Protein AF-A0A414JBB6-F1 (afdb_monomer_lite)

Sequence (178 aa):
MNYTQLYESRITKELDKKEVSLWKDFYNNILPERVEQFKKVYRGKPQKLQKAIEKLEQDAAASYREEIDEQLTTICDGLRTQAYFDALKQLDSLSEGVPDKADHPQPLASEIIAEQAAEIEKLKAELQDKQENLDICAGLADRYMYRQRIVECTLKLKDEKLLKCAYTYMKKLTEGEE

Structure (mmCIF, N/CA/C/O backbone):
data_AF-A0A414JBB6-F1
#
_entry.id   AF-A0A414JBB6-F1
#
loop_
_atom_site.group_PDB
_atom_site.id
_atom_site.type_symbol
_atom_site.label_atom_id
_atom_site.label_alt_id
_atom_site.label_comp_id
_atom_site.label_asym_id
_atom_site.label_entity_id
_atom_site.label_seq_id
_atom_site.pdbx_PDB_ins_code
_atom_site.Cartn_x
_atom_site.Cartn_y
_atom_site.Cartn_z
_atom_site.occupancy
_atom_site.B_iso_or_equiv
_atom_site.auth_seq_id
_atom_site.auth_comp_id
_atom_site.auth_asym_id
_atom_site.auth_atom_id
_atom_site.pdbx_PDB_model_num
ATOM 1 N N . MET A 1 1 ? 2.687 2.117 -31.457 1.00 54.31 1 MET A N 1
ATOM 2 C CA . MET A 1 1 ? 2.893 1.849 -30.022 1.00 54.31 1 MET A CA 1
ATOM 3 C C . MET A 1 1 ? 4.394 1.786 -29.831 1.00 54.31 1 MET A C 1
ATOM 5 O O . MET A 1 1 ? 5.007 0.961 -30.500 1.00 54.31 1 MET A O 1
ATOM 9 N N . ASN A 1 2 ? 4.986 2.732 -29.097 1.00 68.81 2 ASN A N 1
ATOM 10 C CA . ASN A 1 2 ? 6.442 2.770 -28.900 1.00 68.81 2 ASN A CA 1
ATOM 11 C C . ASN A 1 2 ? 6.878 1.714 -27.865 1.00 68.81 2 ASN A C 1
ATOM 13 O O . ASN A 1 2 ? 6.037 1.099 -27.200 1.00 68.81 2 ASN A O 1
ATOM 17 N N . TYR A 1 3 ? 8.187 1.473 -27.767 1.00 65.38 3 TYR A N 1
ATOM 18 C CA . TYR A 1 3 ? 8.767 0.454 -26.885 1.00 65.38 3 TYR A CA 1
ATOM 19 C C . TYR A 1 3 ? 8.341 0.660 -25.423 1.00 65.38 3 TYR A C 1
ATOM 21 O O . TYR A 1 3 ? 7.896 -0.282 -24.765 1.00 65.38 3 TYR A O 1
ATOM 29 N N . THR A 1 4 ? 8.356 1.913 -24.968 1.00 68.94 4 THR A N 1
ATOM 30 C CA . THR A 1 4 ? 7.927 2.317 -23.626 1.00 68.94 4 THR A CA 1
ATOM 31 C C . THR A 1 4 ? 6.459 1.970 -23.344 1.00 68.94 4 THR A C 1
ATOM 33 O O . THR A 1 4 ? 6.175 1.289 -22.363 1.00 68.94 4 THR A O 1
ATOM 36 N N . GLN A 1 5 ? 5.524 2.293 -24.245 1.00 72.94 5 GLN A N 1
ATOM 37 C CA . GLN A 1 5 ? 4.102 1.947 -24.080 1.00 72.94 5 GLN A CA 1
ATOM 38 C C . GLN A 1 5 ? 3.855 0.435 -24.007 1.00 72.94 5 GLN A C 1
ATOM 40 O O . GLN A 1 5 ? 2.977 -0.028 -23.274 1.00 72.94 5 GLN A O 1
ATOM 45 N N . LEU A 1 6 ? 4.592 -0.351 -24.797 1.00 75.25 6 LEU A N 1
ATOM 46 C CA . LEU A 1 6 ? 4.468 -1.810 -24.792 1.00 75.25 6 LEU A CA 1
ATOM 47 C C . LEU A 1 6 ? 4.992 -2.400 -23.482 1.00 75.25 6 LEU A C 1
ATOM 49 O O . LEU A 1 6 ? 4.375 -3.310 -22.920 1.00 75.25 6 LEU A O 1
ATOM 53 N N . TYR A 1 7 ? 6.100 -1.854 -22.989 1.00 80.00 7 TYR A N 1
ATOM 54 C CA . TYR A 1 7 ? 6.709 -2.268 -21.743 1.00 80.00 7 TYR A CA 1
ATOM 55 C C . TYR A 1 7 ? 5.848 -1.907 -20.521 1.00 80.00 7 TYR A C 1
ATOM 57 O O . TYR A 1 7 ? 5.487 -2.794 -19.746 1.00 80.00 7 TYR A O 1
ATOM 65 N N . GLU A 1 8 ? 5.425 -0.649 -20.395 1.00 83.25 8 GLU A N 1
ATOM 66 C CA . GLU A 1 8 ? 4.557 -0.189 -19.305 1.00 83.25 8 GLU A CA 1
ATOM 67 C C . GLU A 1 8 ? 3.245 -0.979 -19.253 1.00 83.25 8 GLU A C 1
ATOM 69 O O . GLU A 1 8 ? 2.855 -1.465 -18.193 1.00 83.25 8 GLU A O 1
ATOM 74 N N . SER A 1 9 ? 2.609 -1.225 -20.407 1.00 87.50 9 SER A N 1
ATOM 75 C CA . SER A 1 9 ? 1.385 -2.034 -20.470 1.00 87.50 9 SER A CA 1
ATOM 76 C C . SER A 1 9 ? 1.591 -3.463 -19.955 1.00 87.50 9 SER A C 1
ATOM 78 O O . SER A 1 9 ? 0.677 -4.054 -19.371 1.00 87.50 9 SER A O 1
ATOM 80 N N . ARG A 1 10 ? 2.779 -4.041 -20.167 1.00 87.12 10 ARG A N 1
ATOM 81 C CA . ARG A 1 10 ? 3.120 -5.371 -19.657 1.00 87.12 10 ARG A CA 1
ATOM 82 C C . ARG A 1 10 ? 3.312 -5.351 -18.143 1.00 87.12 10 ARG A C 1
ATOM 84 O O . ARG A 1 10 ? 2.790 -6.251 -17.491 1.00 87.12 10 ARG A O 1
ATOM 91 N N . ILE A 1 11 ? 3.995 -4.341 -17.598 1.00 89.88 11 ILE A N 1
ATOM 92 C CA . ILE A 1 11 ? 4.144 -4.177 -16.143 1.00 89.88 11 ILE A CA 1
ATOM 93 C C . ILE A 1 11 ? 2.773 -4.087 -15.490 1.00 89.88 11 ILE A C 1
ATOM 95 O O . ILE A 1 11 ? 2.475 -4.886 -14.610 1.00 89.88 11 ILE A O 1
ATOM 99 N N . THR A 1 12 ? 1.925 -3.161 -15.949 1.00 91.56 12 THR A N 1
ATOM 100 C CA . THR A 1 12 ? 0.604 -2.927 -15.352 1.00 91.56 12 THR A CA 1
ATOM 101 C C . THR A 1 12 ? -0.214 -4.213 -15.319 1.00 91.56 12 THR A C 1
ATOM 103 O O . THR A 1 12 ? -0.732 -4.585 -14.275 1.00 91.56 12 THR A O 1
ATOM 106 N N . LYS A 1 13 ? -0.238 -4.973 -16.422 1.00 93.50 13 LYS A N 1
ATOM 107 C CA . LYS A 1 13 ? -0.951 -6.259 -16.476 1.00 93.50 13 LYS A CA 1
ATOM 108 C C . LYS A 1 13 ? -0.433 -7.288 -15.475 1.00 93.50 13 LYS A C 1
ATOM 110 O O . LYS A 1 13 ? -1.228 -8.068 -14.956 1.00 93.50 13 LYS A O 1
ATOM 115 N N . GLU A 1 14 ? 0.876 -7.363 -15.260 1.00 93.31 14 GLU A N 1
ATOM 116 C CA . GLU A 1 14 ? 1.449 -8.303 -14.291 1.00 93.31 14 GLU A CA 1
ATOM 117 C C . GLU A 1 14 ? 1.204 -7.846 -12.847 1.00 93.31 14 GLU A C 1
ATOM 119 O O . GLU A 1 14 ? 0.870 -8.680 -12.003 1.00 93.31 14 GLU A O 1
ATOM 124 N N . LEU A 1 15 ? 1.267 -6.538 -12.580 1.00 95.50 15 LEU A N 1
ATOM 125 C CA . LEU A 1 15 ? 0.918 -5.968 -11.277 1.00 95.50 15 LEU A CA 1
ATOM 126 C C . LEU A 1 15 ? -0.559 -6.205 -10.937 1.00 95.50 15 LEU A C 1
ATOM 128 O O . LEU A 1 15 ? -0.838 -6.751 -9.873 1.00 95.50 15 LEU A O 1
ATOM 132 N N . ASP A 1 16 ? -1.486 -5.931 -11.860 1.00 95.56 16 ASP A N 1
ATOM 133 C CA . ASP A 1 16 ? -2.927 -6.145 -11.655 1.00 95.56 16 ASP A CA 1
ATOM 134 C C . ASP A 1 16 ? -3.237 -7.612 -11.317 1.00 95.56 16 ASP A C 1
ATOM 136 O O . ASP A 1 16 ? -3.981 -7.928 -10.384 1.00 95.56 16 ASP A O 1
ATOM 140 N N . LYS A 1 17 ? -2.637 -8.552 -12.063 1.00 95.81 17 LYS A N 1
ATOM 141 C CA . LYS A 1 17 ? -2.795 -9.991 -11.797 1.00 95.81 17 LYS A CA 1
ATOM 142 C C . LYS A 1 17 ? -2.284 -10.358 -10.411 1.00 95.81 17 LYS A C 1
ATOM 144 O O . LYS A 1 17 ? -2.915 -11.166 -9.721 1.00 95.81 17 LYS A O 1
ATOM 149 N N . LYS A 1 18 ? -1.135 -9.806 -10.019 1.00 95.69 18 LYS A N 1
ATOM 150 C CA . LYS A 1 18 ? -0.527 -10.089 -8.724 1.00 95.69 18 LYS A CA 1
ATOM 151 C C . LYS A 1 18 ? -1.362 -9.510 -7.587 1.00 95.69 18 LYS A C 1
ATOM 153 O O . LYS A 1 18 ? -1.633 -10.246 -6.641 1.00 95.69 18 LYS A O 1
ATOM 158 N N . GLU A 1 19 ? -1.826 -8.270 -7.705 1.00 96.94 19 GLU A N 1
ATOM 159 C CA . GLU A 1 19 ? -2.685 -7.622 -6.711 1.00 96.94 19 GLU A CA 1
ATOM 160 C C . GLU A 1 19 ? -3.959 -8.446 -6.477 1.00 96.94 19 GLU A C 1
ATOM 162 O O . GLU A 1 19 ? -4.284 -8.806 -5.344 1.00 96.94 19 GLU A O 1
ATOM 167 N N . VAL A 1 20 ? -4.638 -8.851 -7.557 1.00 97.31 20 VAL A N 1
ATOM 168 C CA . VAL A 1 20 ? -5.834 -9.705 -7.474 1.00 97.31 20 VAL A CA 1
ATOM 169 C C . VAL A 1 20 ? -5.525 -11.039 -6.793 1.00 97.31 20 VAL A C 1
ATOM 171 O O . VAL A 1 20 ? -6.340 -11.541 -6.016 1.00 97.31 20 VAL A O 1
ATOM 174 N N . SER A 1 21 ? -4.368 -11.640 -7.080 1.00 96.88 21 SER A N 1
ATOM 175 C CA . SER A 1 21 ? -3.953 -12.892 -6.444 1.00 96.88 21 SER A CA 1
ATOM 176 C C . SER A 1 21 ? -3.714 -12.731 -4.943 1.00 96.88 21 SER A C 1
ATOM 178 O O . SER A 1 21 ? -4.111 -13.612 -4.185 1.00 96.88 21 SER A O 1
ATOM 180 N N . LEU A 1 22 ? -3.081 -11.636 -4.517 1.00 96.75 22 LEU A N 1
ATOM 181 C CA . LEU A 1 22 ? -2.791 -11.368 -3.107 1.00 96.75 22 LEU A CA 1
ATOM 182 C C . LEU A 1 22 ? -4.078 -11.103 -2.321 1.00 96.75 22 LEU A C 1
ATOM 184 O O . LEU A 1 22 ? -4.297 -11.708 -1.275 1.00 96.75 22 LEU A O 1
ATOM 188 N N . TRP A 1 23 ? -4.997 -10.298 -2.864 1.00 97.81 23 TRP A N 1
ATOM 189 C CA . TRP A 1 23 ? -6.304 -10.102 -2.231 1.00 97.81 23 TRP A CA 1
ATOM 190 C C . TRP A 1 23 ? -7.108 -11.396 -2.129 1.00 97.81 23 TRP A C 1
ATOM 192 O O . TRP A 1 23 ? -7.760 -11.641 -1.114 1.00 97.81 23 TRP A O 1
ATOM 202 N N . LYS A 1 24 ? -7.062 -12.253 -3.157 1.00 97.75 24 LYS A N 1
ATOM 203 C CA . LYS A 1 24 ? -7.706 -13.572 -3.091 1.00 97.75 24 LYS A CA 1
ATOM 204 C C . LYS A 1 24 ? -7.126 -14.430 -1.973 1.00 97.75 24 LYS A C 1
ATOM 206 O O . LYS A 1 24 ? -7.896 -15.077 -1.272 1.00 97.75 24 LYS A O 1
ATOM 211 N N . ASP A 1 25 ? -5.809 -14.445 -1.809 1.00 96.31 25 ASP A N 1
ATOM 212 C CA . ASP A 1 25 ? -5.160 -15.186 -0.726 1.00 96.31 25 ASP A CA 1
ATOM 213 C C . ASP A 1 25 ? -5.570 -14.643 0.652 1.00 96.31 25 ASP A C 1
ATOM 215 O O . ASP A 1 25 ? -5.989 -15.405 1.527 1.00 96.31 25 ASP A O 1
ATOM 219 N N . PHE A 1 26 ? -5.591 -13.317 0.807 1.00 97.62 26 PHE A N 1
ATOM 220 C CA . PHE A 1 26 ? -6.044 -12.665 2.032 1.00 97.62 26 PHE A CA 1
ATOM 221 C C . PHE A 1 26 ? -7.458 -13.072 2.438 1.00 97.62 26 PHE A C 1
ATOM 223 O O . PHE A 1 26 ? -7.670 -13.539 3.556 1.00 97.62 26 PHE A O 1
ATOM 230 N N . TYR A 1 27 ? -8.431 -12.918 1.538 1.00 97.44 27 TYR A N 1
ATOM 231 C CA . TYR A 1 27 ? -9.832 -13.178 1.871 1.00 97.44 27 TYR A CA 1
ATOM 232 C C . TYR A 1 27 ? -10.148 -14.668 2.033 1.00 97.44 27 TYR A C 1
ATOM 234 O O . TYR A 1 27 ? -11.053 -15.008 2.793 1.00 97.44 27 TYR A O 1
ATOM 242 N N . ASN A 1 28 ? -9.416 -15.553 1.352 1.00 97.19 28 ASN A N 1
ATOM 243 C CA . ASN A 1 28 ? -9.696 -16.989 1.391 1.00 97.19 28 ASN A CA 1
ATOM 244 C C . ASN A 1 28 ? -8.940 -17.727 2.499 1.00 97.19 28 ASN A C 1
ATOM 246 O O . ASN A 1 28 ? -9.465 -18.707 3.022 1.00 97.19 28 ASN A O 1
ATOM 250 N N . ASN A 1 29 ? -7.737 -17.272 2.856 1.00 95.38 29 ASN A N 1
ATOM 251 C CA . ASN A 1 29 ? -6.847 -18.005 3.756 1.00 95.38 29 ASN A CA 1
ATOM 252 C C . ASN A 1 29 ? -6.540 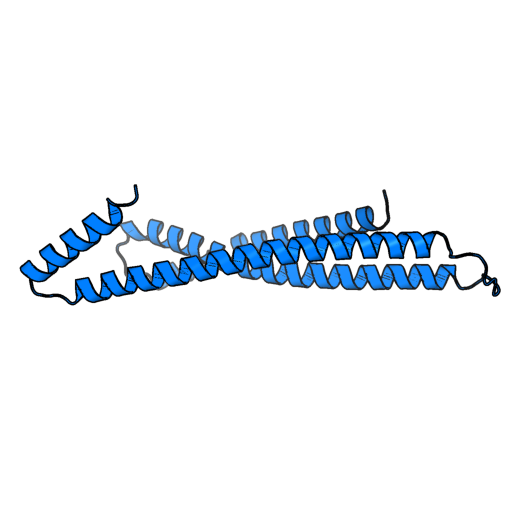-17.207 5.031 1.00 95.38 29 ASN A C 1
ATOM 254 O O . ASN A 1 29 ? -6.803 -17.681 6.135 1.00 95.38 29 ASN A O 1
ATOM 258 N N . ILE A 1 30 ? -6.054 -15.969 4.896 1.00 95.38 30 ILE A N 1
ATOM 259 C CA . ILE A 1 30 ? -5.525 -15.189 6.030 1.00 95.38 30 ILE A CA 1
ATOM 260 C C . ILE A 1 30 ? -6.645 -14.652 6.930 1.00 95.38 30 ILE A C 1
ATOM 262 O O . ILE A 1 30 ? -6.608 -14.798 8.156 1.00 95.38 30 ILE A O 1
ATOM 266 N N . LEU A 1 31 ? -7.648 -14.002 6.336 1.00 96.81 31 LEU A N 1
ATOM 267 C CA . LEU A 1 31 ? -8.723 -13.352 7.075 1.00 96.81 31 LEU A CA 1
ATOM 268 C C . LEU A 1 31 ? -9.577 -14.356 7.869 1.00 96.81 31 LEU A C 1
ATOM 270 O O . LEU A 1 31 ? -9.794 -14.113 9.061 1.00 96.81 31 LEU A O 1
ATOM 274 N N . PRO A 1 32 ? -10.018 -15.494 7.293 1.00 97.44 32 PRO A N 1
ATOM 275 C CA . PRO A 1 32 ? -10.784 -16.489 8.039 1.00 97.44 32 PRO A CA 1
ATOM 276 C C . PRO A 1 32 ? -10.025 -17.035 9.250 1.00 97.44 32 PRO A C 1
ATOM 278 O O . PRO A 1 32 ? -10.606 -17.144 10.332 1.00 97.44 32 PRO A O 1
ATOM 281 N N . GLU A 1 33 ? -8.724 -17.309 9.103 1.00 96.50 33 GLU A N 1
ATOM 282 C CA . GLU A 1 33 ? -7.888 -17.796 10.200 1.00 96.50 33 GLU A CA 1
ATOM 283 C C . GLU A 1 33 ? -7.802 -16.765 11.336 1.00 96.50 33 GLU A C 1
ATOM 285 O O . GLU A 1 33 ? -8.045 -17.094 12.503 1.00 96.50 33 GLU A O 1
ATOM 290 N N . ARG A 1 34 ? -7.547 -15.490 11.008 1.00 95.50 34 ARG A N 1
ATOM 291 C CA . ARG A 1 34 ? -7.516 -14.399 11.998 1.00 95.50 34 ARG A CA 1
ATOM 292 C C . ARG A 1 34 ? -8.852 -14.234 12.720 1.00 95.50 34 ARG A C 1
ATOM 294 O O . ARG A 1 34 ? -8.873 -14.063 13.940 1.00 95.50 34 ARG A O 1
ATOM 301 N N . VAL A 1 35 ? -9.971 -14.317 11.999 1.00 97.12 35 VAL A N 1
ATOM 302 C CA . VAL A 1 35 ? -11.316 -14.234 12.591 1.00 97.12 35 VAL A CA 1
ATOM 303 C C . VAL A 1 35 ? -11.578 -15.413 13.531 1.00 97.12 35 VAL A C 1
ATOM 305 O O . VAL A 1 35 ? -12.146 -15.227 14.611 1.00 97.12 35 VAL A O 1
ATOM 308 N N . GLU A 1 36 ? -11.161 -16.626 13.168 1.00 96.44 36 GLU A N 1
ATOM 309 C CA . GLU A 1 36 ? -11.315 -17.802 14.026 1.00 96.44 36 GLU A CA 1
ATOM 310 C C . GLU A 1 36 ? -10.478 -17.682 15.309 1.00 96.44 36 GLU A C 1
ATOM 312 O O . GLU A 1 36 ? -10.986 -17.908 16.413 1.00 96.44 36 GLU A O 1
ATOM 317 N N . GLN A 1 37 ? -9.217 -17.265 15.183 1.00 95.94 37 GLN A N 1
ATOM 318 C CA . GLN A 1 37 ? -8.337 -17.010 16.323 1.00 95.94 37 GLN A CA 1
ATOM 319 C C . GLN A 1 37 ? -8.916 -15.924 17.241 1.00 95.94 37 GLN A C 1
ATOM 321 O O . GLN A 1 37 ? -8.974 -16.110 18.459 1.00 95.94 37 GLN A O 1
ATOM 326 N N . PHE A 1 38 ? -9.435 -14.833 16.671 1.00 96.56 38 PHE A N 1
ATOM 327 C CA . PHE A 1 38 ? -10.081 -13.762 17.426 1.00 96.56 38 PHE A CA 1
ATOM 328 C C . PHE A 1 38 ? -11.299 -14.259 18.216 1.00 96.56 38 PHE A C 1
ATOM 330 O O . PHE A 1 38 ? -11.428 -13.965 19.408 1.00 96.56 38 PHE A O 1
ATOM 337 N N . LYS A 1 39 ? -12.168 -15.068 17.593 1.00 96.50 39 LYS A N 1
ATOM 338 C CA . LYS A 1 39 ? -13.346 -15.654 18.257 1.00 96.50 39 LYS A CA 1
ATOM 339 C C . LYS A 1 39 ? -12.965 -16.509 19.471 1.00 96.50 39 LYS A C 1
ATOM 341 O O . LYS A 1 39 ? -13.669 -16.455 20.476 1.00 96.50 39 LYS A O 1
ATOM 346 N N . LYS A 1 40 ? -11.851 -17.252 19.413 1.00 96.31 40 LYS A N 1
ATOM 347 C CA . LYS A 1 40 ? -11.367 -18.100 20.525 1.00 96.31 40 LYS A CA 1
ATOM 348 C C . LYS A 1 40 ? -10.950 -17.287 21.754 1.00 96.31 40 LYS A C 1
ATOM 350 O O . LYS A 1 40 ? -11.160 -17.731 22.883 1.00 96.31 40 LYS A O 1
ATOM 355 N N . VAL A 1 41 ? -10.372 -16.103 21.550 1.00 96.50 41 VAL A N 1
ATOM 356 C CA . VAL A 1 41 ? -9.841 -15.256 22.636 1.00 96.50 41 VAL A CA 1
ATOM 357 C C . VAL A 1 41 ? -10.790 -14.133 23.059 1.00 96.50 41 VAL A C 1
ATOM 359 O O . VAL A 1 41 ? -10.525 -13.439 24.042 1.00 96.50 41 VAL A O 1
ATOM 362 N N . TYR A 1 42 ? -11.912 -13.950 22.361 1.00 96.25 42 TYR A N 1
ATOM 363 C CA . TYR A 1 42 ? -12.861 -12.882 22.648 1.00 96.25 42 TYR A CA 1
ATOM 364 C C . TYR A 1 42 ? -13.497 -13.031 24.042 1.00 96.25 42 TYR A C 1
ATOM 366 O O . TYR A 1 42 ? -14.164 -14.017 24.354 1.00 96.25 42 TYR A O 1
ATOM 374 N N . ARG A 1 43 ? -13.322 -12.008 24.889 1.00 95.31 43 ARG A N 1
ATOM 375 C CA . ARG A 1 43 ? -13.898 -11.918 26.250 1.00 95.31 43 ARG A CA 1
ATOM 376 C C . ARG A 1 43 ? -15.008 -10.865 26.376 1.00 95.31 43 ARG A C 1
ATOM 378 O O . ARG A 1 43 ? -15.473 -10.586 27.478 1.00 95.31 43 ARG A O 1
ATOM 385 N N . GLY A 1 44 ? -15.397 -10.233 25.269 1.00 93.19 44 GLY A N 1
ATOM 386 C CA . GLY A 1 44 ? -16.418 -9.187 25.262 1.00 93.19 44 GLY A CA 1
ATOM 387 C C . GLY A 1 44 ? -17.850 -9.731 25.308 1.00 93.19 44 GLY A C 1
ATOM 388 O O . GLY A 1 44 ? -18.095 -10.932 25.395 1.00 93.19 44 GLY A O 1
ATOM 389 N N . LYS A 1 45 ? -18.827 -8.821 25.225 1.00 95.06 45 LYS A N 1
ATOM 390 C CA . LYS A 1 45 ? -20.248 -9.192 25.185 1.00 95.06 45 LYS A CA 1
ATOM 391 C C . LYS A 1 45 ? -20.576 -9.895 23.859 1.00 95.06 45 LYS A C 1
ATOM 393 O O . LYS A 1 45 ? -20.281 -9.308 22.819 1.00 95.06 45 LYS A O 1
ATOM 398 N N . PRO A 1 46 ? -21.268 -11.050 23.852 1.00 93.06 46 PRO A N 1
ATOM 399 C CA . PRO A 1 46 ? -21.630 -11.752 22.617 1.00 93.06 46 PRO A CA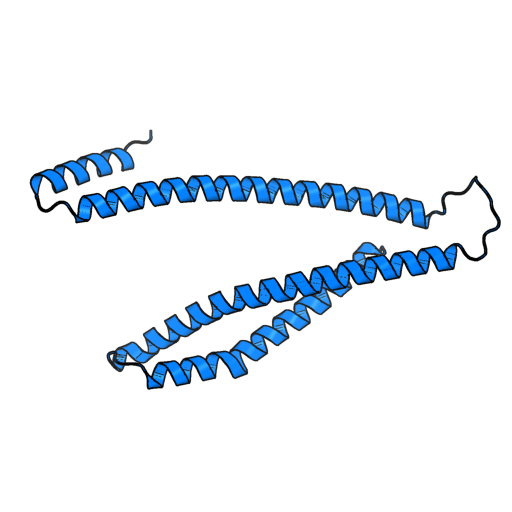 1
ATOM 400 C C . PRO A 1 46 ? -22.371 -10.875 21.599 1.00 93.06 46 PRO A C 1
ATOM 402 O O . PRO A 1 46 ? -22.098 -10.956 20.408 1.00 93.06 46 PRO A O 1
ATOM 405 N N . GLN A 1 47 ? -23.228 -9.950 22.058 1.00 95.00 47 GLN A N 1
ATOM 406 C CA . GLN A 1 47 ? -23.956 -9.028 21.171 1.00 95.00 47 GLN A CA 1
ATOM 407 C C . GLN A 1 47 ? -23.039 -8.042 20.426 1.00 95.00 47 GLN A C 1
ATOM 409 O O . GLN A 1 47 ? -23.452 -7.437 19.443 1.00 95.00 47 GLN A O 1
ATOM 414 N N . LYS A 1 48 ? -21.804 -7.844 20.903 1.00 95.69 48 LYS A N 1
ATOM 415 C CA . LYS A 1 48 ? -20.797 -6.970 20.286 1.00 95.69 48 LYS A CA 1
ATOM 416 C C . LYS A 1 48 ? -19.756 -7.741 19.472 1.00 95.69 48 LYS A C 1
ATOM 418 O O . LYS A 1 48 ? -18.874 -7.101 18.907 1.00 95.69 48 LYS A O 1
ATOM 423 N N . LEU A 1 49 ? -19.835 -9.074 19.417 1.00 94.25 49 LEU A N 1
ATOM 424 C CA . LEU A 1 49 ? -18.845 -9.904 18.732 1.00 94.25 49 LEU A CA 1
ATOM 425 C C . LEU A 1 49 ? -18.769 -9.560 17.243 1.00 94.25 49 LEU A C 1
ATOM 427 O O . LEU A 1 49 ? -17.676 -9.332 16.741 1.00 94.25 49 LEU A O 1
ATOM 431 N N . GLN A 1 50 ? -19.916 -9.438 16.572 1.00 95.75 50 GLN A N 1
ATOM 432 C CA . GLN A 1 50 ? -19.957 -9.140 15.140 1.00 95.75 50 GLN A CA 1
ATOM 433 C C . GLN A 1 50 ? -19.290 -7.799 14.813 1.00 95.75 50 GLN A C 1
ATOM 435 O O . GLN A 1 50 ? -18.387 -7.744 13.990 1.00 95.75 50 GLN A O 1
ATOM 440 N N . LYS A 1 51 ? -19.633 -6.740 15.552 1.00 96.06 51 LYS A N 1
ATOM 441 C CA . LYS A 1 51 ? -19.008 -5.420 15.387 1.00 96.06 51 LYS A CA 1
ATOM 442 C C . LYS A 1 51 ? -17.500 -5.432 15.676 1.00 96.06 51 LYS A C 1
ATOM 444 O O . LYS A 1 51 ? -16.751 -4.638 15.117 1.00 96.06 51 LYS A O 1
ATOM 449 N N . ALA A 1 52 ? -17.048 -6.295 16.586 1.00 95.88 52 ALA A N 1
ATOM 450 C CA . ALA A 1 52 ? -15.627 -6.446 16.877 1.00 95.88 52 ALA A CA 1
ATOM 451 C C . ALA A 1 52 ? -14.888 -7.211 15.767 1.00 95.88 52 ALA A C 1
ATOM 453 O O . ALA A 1 52 ? -13.749 -6.867 15.469 1.00 95.88 52 ALA A O 1
ATOM 454 N N . ILE A 1 53 ? -15.545 -8.196 15.143 1.00 96.50 53 ILE A N 1
ATOM 455 C CA . ILE A 1 53 ? -15.038 -8.899 13.959 1.00 96.50 53 ILE A CA 1
ATOM 456 C C . ILE A 1 53 ? -14.931 -7.930 12.782 1.00 96.50 53 ILE A C 1
ATOM 458 O O . ILE A 1 53 ? -13.859 -7.827 12.213 1.00 96.50 53 ILE A O 1
ATOM 462 N N . GLU A 1 54 ? -15.974 -7.153 12.485 1.00 96.94 54 GLU A N 1
ATOM 463 C CA . GLU A 1 54 ? -15.950 -6.156 11.400 1.00 96.94 54 GLU A CA 1
ATOM 464 C C . GLU A 1 54 ? -14.787 -5.170 11.553 1.00 96.94 54 GLU A C 1
ATOM 466 O O . GLU A 1 54 ? -14.084 -4.867 10.592 1.00 96.94 54 GLU A O 1
ATOM 471 N N . LYS A 1 55 ? -14.541 -4.696 12.781 1.00 95.94 55 LYS A N 1
ATOM 472 C CA . LYS A 1 55 ? -13.390 -3.833 13.055 1.00 95.94 55 LYS A CA 1
ATOM 473 C C . LYS A 1 55 ? -12.063 -4.557 12.798 1.00 95.94 55 LYS A C 1
ATOM 475 O O . LYS A 1 55 ? -11.178 -3.988 12.172 1.00 95.94 55 LYS A O 1
ATOM 480 N N . LEU A 1 56 ? -11.928 -5.800 13.259 1.00 96.31 56 LEU A N 1
ATOM 481 C CA . LEU A 1 56 ? -10.736 -6.612 13.009 1.00 96.31 56 LEU A CA 1
ATOM 482 C C . LEU A 1 56 ? -10.517 -6.856 11.510 1.00 96.31 56 LEU A C 1
ATOM 484 O O . LEU A 1 56 ? -9.380 -6.804 11.058 1.00 96.31 56 LEU A O 1
ATOM 488 N N . GLU A 1 57 ? -11.577 -7.095 10.741 1.00 95.75 57 GLU A N 1
ATOM 489 C CA . GLU A 1 57 ? -11.497 -7.273 9.290 1.00 95.75 57 GLU A CA 1
ATOM 490 C C . GLU A 1 57 ? -10.994 -6.002 8.596 1.00 95.75 57 GLU A C 1
ATOM 492 O O . GLU A 1 57 ? -10.104 -6.084 7.752 1.00 95.75 57 GLU A O 1
ATOM 497 N N . GLN A 1 58 ? -11.498 -4.829 8.996 1.00 95.56 58 GLN A N 1
ATOM 498 C CA . GLN A 1 58 ? -11.029 -3.535 8.489 1.00 95.56 58 GLN A CA 1
ATOM 499 C C . GLN A 1 58 ? -9.558 -3.283 8.835 1.00 95.56 58 GLN A C 1
ATOM 501 O O . GLN A 1 58 ? -8.769 -2.964 7.946 1.00 95.56 58 GLN A O 1
ATOM 506 N N . ASP A 1 59 ? -9.183 -3.472 10.102 1.00 94.44 59 ASP A N 1
ATOM 507 C CA . ASP A 1 59 ? -7.810 -3.272 10.574 1.00 94.44 59 ASP A CA 1
ATOM 508 C C . ASP A 1 59 ? -6.845 -4.253 9.870 1.00 94.44 59 ASP A C 1
ATOM 510 O O . ASP A 1 59 ? -5.751 -3.876 9.445 1.00 94.44 59 ASP A O 1
ATOM 514 N N . ALA A 1 60 ? -7.261 -5.511 9.681 1.00 94.12 60 ALA A N 1
ATOM 515 C CA . ALA A 1 60 ? -6.476 -6.521 8.978 1.00 94.12 60 ALA A CA 1
ATOM 516 C C . ALA A 1 60 ? -6.325 -6.210 7.484 1.00 94.12 60 ALA A C 1
ATOM 518 O O . ALA A 1 60 ? -5.234 -6.386 6.951 1.00 94.12 60 ALA A O 1
ATOM 519 N N . ALA A 1 61 ? -7.386 -5.746 6.818 1.00 95.06 61 ALA A N 1
ATOM 520 C CA . ALA A 1 61 ? -7.333 -5.371 5.408 1.00 95.06 61 ALA A CA 1
ATOM 521 C C . ALA A 1 61 ? -6.459 -4.130 5.178 1.00 95.06 61 ALA A C 1
ATOM 523 O O . ALA A 1 61 ? -5.733 -4.078 4.189 1.00 95.06 61 ALA A O 1
ATOM 524 N N . ALA A 1 62 ? -6.491 -3.156 6.094 1.00 93.81 62 ALA A N 1
ATOM 525 C CA . ALA A 1 62 ? -5.612 -1.989 6.042 1.00 93.81 62 ALA A CA 1
ATOM 526 C C . ALA A 1 62 ? -4.138 -2.398 6.177 1.00 93.81 62 ALA A C 1
ATOM 528 O O . ALA A 1 62 ? -3.330 -2.053 5.323 1.00 93.81 62 ALA A O 1
ATOM 529 N N . SER A 1 63 ? -3.812 -3.215 7.183 1.00 92.44 63 SER A N 1
ATOM 530 C CA . SER A 1 63 ? -2.448 -3.722 7.375 1.00 92.44 63 SER A CA 1
ATOM 531 C C . SER A 1 63 ? -1.967 -4.583 6.202 1.00 92.44 63 SER A C 1
ATOM 533 O O . SER A 1 63 ? -0.813 -4.480 5.806 1.00 92.44 63 SER A O 1
ATOM 535 N N . TYR A 1 64 ? -2.833 -5.417 5.622 1.00 95.19 64 TYR A N 1
ATOM 536 C CA . TYR A 1 64 ? -2.446 -6.265 4.493 1.00 95.19 64 TYR A CA 1
ATOM 537 C C . TYR A 1 64 ? -2.279 -5.478 3.187 1.00 95.19 64 TYR A C 1
ATOM 539 O O . TYR A 1 64 ? -1.487 -5.864 2.333 1.00 95.19 64 TYR A O 1
ATOM 547 N N . ARG A 1 65 ? -2.985 -4.351 3.025 1.00 95.75 65 ARG A N 1
ATOM 548 C CA . ARG A 1 65 ? -2.787 -3.453 1.880 1.00 95.75 65 ARG A CA 1
ATOM 549 C C . ARG A 1 65 ? -1.360 -2.906 1.830 1.00 95.75 65 ARG A C 1
ATOM 551 O O . ARG A 1 65 ? -0.782 -2.895 0.754 1.00 95.75 65 ARG A O 1
ATOM 558 N N . GLU A 1 66 ? -0.788 -2.526 2.971 1.00 93.00 66 GLU A N 1
ATOM 559 C CA . GLU A 1 66 ? 0.607 -2.064 3.038 1.00 93.00 66 GLU A CA 1
ATOM 560 C C . GLU A 1 66 ? 1.586 -3.157 2.570 1.00 93.00 66 GLU A C 1
ATOM 562 O O . GLU A 1 66 ? 2.500 -2.883 1.795 1.00 93.00 66 GLU A O 1
ATOM 567 N N . GLU A 1 67 ? 1.347 -4.415 2.961 1.00 93.00 67 GLU A N 1
ATOM 568 C CA . GLU A 1 67 ? 2.145 -5.566 2.512 1.00 93.00 67 GLU A CA 1
ATOM 569 C C . GLU A 1 67 ? 1.996 -5.824 1.001 1.00 93.00 67 GLU A C 1
ATOM 571 O O . GLU A 1 67 ? 2.972 -6.140 0.315 1.00 93.00 67 GLU A O 1
ATOM 576 N N . ILE A 1 68 ? 0.784 -5.662 0.458 1.00 93.94 68 ILE A N 1
ATOM 577 C CA . ILE A 1 68 ? 0.543 -5.729 -0.988 1.00 93.94 68 ILE A CA 1
ATOM 578 C C . ILE A 1 68 ? 1.333 -4.634 -1.708 1.00 93.94 68 ILE A C 1
ATOM 580 O O . ILE A 1 68 ? 2.022 -4.938 -2.682 1.00 93.94 68 ILE A O 1
ATOM 584 N N . ASP A 1 69 ? 1.265 -3.391 -1.236 1.00 93.31 69 ASP A N 1
ATOM 585 C CA . ASP A 1 69 ? 1.930 -2.251 -1.870 1.00 93.31 69 ASP A CA 1
ATOM 586 C C . ASP A 1 69 ? 3.461 -2.431 -1.894 1.00 93.31 69 ASP A C 1
ATOM 588 O O . ASP A 1 69 ? 4.105 -2.175 -2.919 1.00 93.31 69 ASP A O 1
ATOM 592 N N . GLU A 1 70 ? 4.055 -2.954 -0.816 1.00 94.38 70 GLU A N 1
ATOM 593 C CA . GLU A 1 70 ? 5.487 -3.283 -0.752 1.00 94.38 70 GLU A CA 1
ATOM 594 C C . GLU A 1 70 ? 5.874 -4.384 -1.758 1.00 94.38 70 GLU A C 1
ATOM 596 O O . GLU A 1 70 ? 6.853 -4.253 -2.509 1.00 94.38 70 GLU A O 1
ATOM 601 N N . GLN A 1 71 ? 5.078 -5.458 -1.838 1.00 94.31 71 GLN A N 1
ATOM 602 C CA . GLN A 1 71 ? 5.314 -6.544 -2.793 1.00 94.31 71 GLN A CA 1
ATOM 603 C C . GLN A 1 71 ? 5.172 -6.077 -4.245 1.00 94.31 71 GLN A C 1
ATOM 605 O O . GLN A 1 71 ? 5.994 -6.435 -5.092 1.00 94.31 71 GLN A O 1
ATOM 610 N N . LEU A 1 72 ? 4.146 -5.279 -4.549 1.00 94.69 72 LEU A N 1
ATOM 611 C CA . LEU A 1 72 ? 3.928 -4.735 -5.888 1.00 94.69 72 LEU A CA 1
ATOM 612 C C . LEU A 1 72 ? 5.050 -3.778 -6.292 1.00 94.69 72 LEU A C 1
ATOM 614 O O . LEU A 1 72 ? 5.506 -3.846 -7.433 1.00 94.69 72 LEU A O 1
ATOM 618 N N . THR A 1 73 ? 5.544 -2.953 -5.366 1.00 93.00 73 THR A N 1
ATOM 619 C CA . THR A 1 73 ? 6.697 -2.069 -5.602 1.00 93.00 73 THR A CA 1
ATOM 620 C C . THR A 1 73 ? 7.934 -2.882 -5.979 1.00 93.00 73 THR A C 1
ATOM 622 O O . THR A 1 73 ? 8.527 -2.660 -7.034 1.00 93.00 73 THR A O 1
ATOM 625 N N . THR A 1 74 ? 8.253 -3.909 -5.187 1.00 93.69 74 THR A N 1
ATOM 626 C CA . THR A 1 74 ? 9.395 -4.801 -5.446 1.00 93.69 74 THR A CA 1
ATOM 627 C C . THR A 1 74 ? 9.292 -5.484 -6.814 1.00 93.69 74 THR A C 1
ATOM 629 O O . THR A 1 74 ? 10.271 -5.573 -7.558 1.00 93.69 74 THR A O 1
ATOM 632 N N . ILE A 1 75 ? 8.098 -5.961 -7.179 1.00 92.25 75 ILE A N 1
ATOM 633 C CA . ILE A 1 75 ? 7.859 -6.601 -8.479 1.00 92.25 75 ILE A CA 1
ATOM 634 C C . ILE A 1 75 ? 7.987 -5.589 -9.619 1.00 92.25 75 ILE A C 1
ATOM 636 O O . ILE A 1 75 ? 8.597 -5.902 -10.640 1.00 92.25 75 ILE A O 1
ATOM 640 N N . CYS A 1 76 ? 7.443 -4.384 -9.452 1.00 90.50 76 CYS A N 1
ATOM 641 C CA . CYS A 1 76 ? 7.534 -3.311 -10.438 1.00 90.50 76 CYS A CA 1
ATOM 642 C C . CYS A 1 76 ? 8.998 -2.966 -10.750 1.00 90.50 76 CYS A C 1
ATOM 644 O O . CYS A 1 76 ? 9.389 -2.923 -11.920 1.00 90.50 76 CYS A O 1
ATOM 646 N N . ASP A 1 77 ? 9.826 -2.811 -9.717 1.00 89.38 77 ASP A N 1
ATOM 647 C CA . ASP A 1 77 ? 11.250 -2.499 -9.863 1.00 89.38 77 ASP A CA 1
ATOM 648 C C . ASP A 1 77 ? 12.025 -3.641 -10.532 1.00 89.38 77 ASP A C 1
ATOM 650 O O . ASP A 1 77 ? 12.856 -3.409 -11.420 1.00 89.38 77 ASP A O 1
ATOM 654 N N . GLY A 1 78 ? 11.708 -4.889 -10.174 1.00 90.06 78 GLY A N 1
ATOM 655 C CA . GLY A 1 78 ? 12.272 -6.075 -10.815 1.00 90.06 78 GLY A CA 1
ATOM 656 C C . GLY A 1 78 ? 11.934 -6.153 -12.306 1.00 90.06 78 GLY A C 1
ATOM 657 O O . GLY A 1 78 ? 12.821 -6.366 -13.135 1.00 90.06 78 GLY A O 1
ATOM 658 N N . LEU A 1 79 ? 10.670 -5.908 -12.666 1.00 90.81 79 LEU A N 1
ATOM 659 C CA . LEU A 1 79 ? 10.233 -5.871 -14.062 1.00 90.81 79 LEU A CA 1
ATOM 660 C C . LEU A 1 79 ? 10.938 -4.744 -14.834 1.00 90.81 79 LEU A C 1
ATOM 662 O O . LEU A 1 79 ? 11.401 -4.981 -15.951 1.00 90.81 79 LEU A O 1
ATOM 666 N N . ARG A 1 80 ? 11.083 -3.547 -14.234 1.00 87.81 80 ARG A N 1
ATOM 667 C CA . ARG A 1 80 ? 11.783 -2.385 -14.840 1.00 87.81 80 ARG A CA 1
ATOM 668 C C . ARG A 1 80 ? 13.228 -2.690 -15.137 1.00 87.81 80 ARG A C 1
ATOM 670 O O . ARG A 1 80 ? 13.696 -2.442 -16.247 1.00 87.81 80 ARG A O 1
ATOM 677 N N . THR A 1 81 ? 13.894 -3.302 -14.175 1.00 87.88 81 THR A N 1
ATOM 678 C CA . THR A 1 81 ? 15.272 -3.745 -14.328 1.00 87.88 81 THR A CA 1
ATOM 679 C C . THR A 1 81 ? 15.398 -4.755 -15.468 1.00 87.88 81 THR A C 1
ATOM 681 O O . THR A 1 81 ? 16.259 -4.610 -16.335 1.00 87.88 81 THR A O 1
ATOM 684 N N . GLN A 1 82 ? 14.506 -5.747 -15.526 1.00 86.75 82 GLN A N 1
ATOM 685 C CA . GLN A 1 82 ? 14.526 -6.757 -16.583 1.00 86.75 82 GLN A CA 1
ATOM 686 C C . GLN A 1 82 ? 14.335 -6.145 -17.976 1.00 86.75 82 GLN A C 1
ATOM 688 O O . GLN A 1 82 ? 15.061 -6.483 -18.906 1.00 86.75 82 GLN A O 1
ATOM 693 N N . ALA A 1 83 ? 13.400 -5.212 -18.121 1.00 84.19 83 ALA A N 1
ATOM 694 C CA . ALA A 1 83 ? 13.115 -4.577 -19.402 1.00 84.19 83 ALA A CA 1
ATOM 695 C C . ALA A 1 83 ? 14.249 -3.706 -19.927 1.00 84.19 83 ALA A C 1
ATOM 697 O O . ALA A 1 83 ? 14.469 -3.634 -21.137 1.00 84.19 83 ALA A O 1
ATOM 698 N N . TYR A 1 84 ? 14.969 -3.059 -19.012 1.00 81.31 84 TYR A N 1
ATOM 699 C CA . TYR A 1 84 ? 16.182 -2.330 -19.336 1.00 81.31 84 TYR A CA 1
ATOM 700 C C . TYR A 1 84 ? 17.255 -3.274 -19.893 1.00 81.31 84 TYR A C 1
ATOM 702 O O . TYR A 1 84 ? 17.811 -3.011 -20.958 1.00 81.31 84 TYR A O 1
ATOM 710 N N . PHE A 1 85 ? 17.494 -4.415 -19.239 1.00 84.00 85 PHE A N 1
ATOM 711 C CA . PHE A 1 85 ? 18.444 -5.414 -19.740 1.00 84.00 85 PHE A CA 1
ATOM 712 C C . PHE A 1 85 ? 18.013 -6.035 -21.074 1.00 84.00 85 PHE A C 1
ATOM 714 O O . PHE A 1 85 ? 18.852 -6.233 -21.954 1.00 84.00 85 PHE A O 1
ATOM 721 N N . ASP A 1 86 ? 16.717 -6.296 -21.261 1.00 83.88 86 ASP A N 1
ATOM 722 C CA . ASP A 1 86 ? 16.181 -6.780 -22.535 1.00 83.88 86 ASP A CA 1
ATOM 723 C C . ASP A 1 86 ? 16.395 -5.751 -23.661 1.00 83.88 86 ASP A C 1
ATOM 725 O O . ASP A 1 86 ? 16.766 -6.133 -24.774 1.00 83.88 86 ASP A O 1
ATOM 729 N N . ALA A 1 87 ? 16.226 -4.454 -23.371 1.00 80.75 87 ALA A N 1
ATOM 730 C CA . ALA A 1 87 ? 16.486 -3.372 -24.323 1.00 80.75 87 ALA A CA 1
ATOM 731 C C . ALA A 1 87 ? 17.971 -3.293 -24.708 1.00 80.75 87 ALA A C 1
ATOM 733 O O . ALA A 1 87 ? 18.295 -3.210 -25.892 1.00 80.75 87 ALA A O 1
ATOM 734 N N . LEU A 1 88 ? 18.875 -3.372 -23.723 1.00 78.00 88 LEU A N 1
ATOM 735 C CA . LEU A 1 88 ? 20.322 -3.380 -23.963 1.00 78.00 88 LEU A CA 1
ATOM 736 C C . LEU A 1 88 ? 20.737 -4.555 -24.851 1.00 78.00 88 LEU A C 1
ATOM 738 O O . LEU A 1 88 ? 21.431 -4.364 -25.844 1.00 78.00 88 LEU A O 1
ATOM 742 N N . LYS A 1 89 ? 20.238 -5.759 -24.558 1.00 81.62 89 LYS A N 1
ATOM 743 C CA . LYS A 1 89 ? 20.536 -6.952 -25.356 1.00 81.62 89 LYS A CA 1
ATOM 744 C C . LYS A 1 89 ? 20.056 -6.821 -26.804 1.00 81.62 89 LYS A C 1
ATOM 746 O O . LYS A 1 89 ? 20.726 -7.297 -27.722 1.00 81.62 89 LYS A O 1
ATOM 751 N N . GLN A 1 90 ? 18.895 -6.199 -27.022 1.00 80.69 90 GLN A N 1
ATOM 752 C CA . GLN A 1 90 ? 18.405 -5.906 -28.371 1.00 80.69 90 GLN A CA 1
ATOM 753 C C . GLN A 1 90 ? 19.306 -4.898 -29.091 1.00 80.69 90 GLN A C 1
ATOM 755 O O . GLN A 1 90 ? 19.597 -5.098 -30.268 1.00 80.69 90 GLN A O 1
ATOM 760 N N . LEU A 1 91 ? 19.783 -3.863 -28.395 1.00 77.00 91 LEU A N 1
ATOM 761 C CA . LEU A 1 91 ? 20.703 -2.873 -28.955 1.00 77.00 91 LEU A CA 1
ATOM 762 C C . LEU A 1 91 ? 22.046 -3.504 -29.350 1.00 77.00 91 LEU A C 1
ATOM 764 O O . LEU A 1 91 ? 22.494 -3.309 -30.478 1.00 77.00 91 LEU A O 1
ATOM 768 N N . ASP A 1 92 ? 22.635 -4.322 -28.475 1.00 76.06 92 ASP A N 1
ATOM 769 C CA . ASP A 1 92 ? 23.879 -5.050 -28.755 1.00 76.06 92 ASP A CA 1
ATOM 770 C C . ASP A 1 92 ? 23.728 -5.946 -29.991 1.00 76.06 92 ASP A C 1
ATOM 772 O O . ASP A 1 92 ? 24.554 -5.898 -30.904 1.00 76.06 92 ASP A O 1
ATOM 776 N N . SER A 1 93 ? 22.613 -6.680 -30.081 1.00 75.31 93 SER A N 1
ATOM 777 C CA . SER A 1 93 ? 22.303 -7.547 -31.230 1.00 75.31 93 SER A CA 1
ATOM 778 C C . SER A 1 93 ? 22.131 -6.766 -32.540 1.00 75.31 93 SER A C 1
ATOM 780 O O . SER A 1 93 ? 22.375 -7.303 -33.616 1.00 75.31 93 SER A O 1
ATOM 782 N N . LEU A 1 94 ? 21.696 -5.504 -32.470 1.00 72.31 94 LEU A N 1
ATOM 783 C CA . LEU A 1 94 ? 21.584 -4.609 -33.625 1.00 72.31 94 LEU A CA 1
ATOM 784 C C . LEU A 1 94 ? 22.924 -3.949 -33.995 1.00 72.31 94 LEU A C 1
ATOM 786 O O . LEU A 1 94 ? 23.039 -3.399 -35.091 1.00 72.31 94 LEU A O 1
ATOM 790 N N . SER A 1 95 ? 23.913 -3.976 -33.097 1.00 64.69 95 SER A N 1
ATOM 791 C CA . SER A 1 95 ? 25.266 -3.453 -33.326 1.00 64.69 95 SER A CA 1
ATOM 792 C C . SER A 1 95 ? 26.215 -4.496 -33.939 1.00 64.69 95 SER A C 1
ATOM 794 O O . SER A 1 95 ? 27.100 -4.136 -34.719 1.00 64.69 95 SER A O 1
ATOM 796 N N . GLU A 1 96 ? 25.998 -5.792 -33.668 1.00 56.59 96 GLU A N 1
ATOM 797 C CA . GLU A 1 96 ? 26.758 -6.903 -34.257 1.00 56.59 96 GLU A CA 1
ATOM 798 C C . GLU A 1 96 ? 26.454 -7.043 -35.762 1.00 56.59 96 GLU A C 1
ATOM 800 O O . GLU A 1 96 ? 25.552 -7.761 -36.189 1.00 56.59 96 GLU A O 1
ATOM 805 N N . GLY A 1 97 ? 27.217 -6.326 -36.593 1.00 55.62 97 GLY A N 1
ATOM 806 C CA . GLY A 1 97 ? 27.109 -6.372 -38.058 1.00 55.62 97 GLY A CA 1
ATOM 807 C C . GLY A 1 97 ? 27.259 -5.027 -38.772 1.00 55.62 97 GLY A C 1
ATOM 808 O O . GLY A 1 97 ? 27.307 -5.006 -40.003 1.00 55.62 97 GLY A O 1
ATOM 809 N N . VAL A 1 98 ? 27.365 -3.910 -38.043 1.00 53.69 98 VAL A N 1
ATOM 810 C CA . VAL A 1 98 ? 27.613 -2.587 -38.636 1.00 53.69 98 VAL A CA 1
ATOM 811 C C . VAL A 1 98 ? 29.116 -2.286 -38.561 1.00 53.69 98 VAL A C 1
ATOM 813 O O . VAL A 1 98 ? 29.632 -2.092 -37.462 1.00 53.69 98 VAL A O 1
ATOM 816 N N . PRO A 1 99 ? 29.859 -2.271 -39.687 1.00 50.59 99 PRO A N 1
ATOM 817 C CA . PRO A 1 99 ? 31.260 -1.871 -39.663 1.00 50.59 99 PRO A CA 1
ATOM 818 C C . PRO A 1 99 ? 31.348 -0.400 -39.254 1.00 50.59 99 PRO A C 1
ATOM 820 O O . PRO A 1 99 ? 30.551 0.404 -39.741 1.00 50.59 99 PRO A O 1
ATOM 823 N N . ASP A 1 100 ? 32.317 -0.086 -38.389 1.00 53.16 100 ASP A N 1
ATOM 824 C CA . ASP A 1 100 ? 32.701 1.254 -37.925 1.00 53.16 100 ASP A CA 1
ATOM 825 C C . ASP A 1 100 ? 32.379 2.341 -38.965 1.00 53.16 100 ASP A C 1
ATOM 827 O O . ASP A 1 100 ? 33.106 2.556 -39.939 1.00 53.16 100 ASP A O 1
ATOM 831 N N . LYS A 1 101 ? 31.253 3.030 -38.780 1.00 46.97 101 LYS A N 1
ATOM 832 C CA . LYS A 1 101 ? 30.947 4.269 -39.489 1.00 46.97 101 LYS A CA 1
ATOM 833 C C . LYS A 1 101 ? 30.514 5.289 -38.461 1.00 46.97 101 LYS A C 1
ATOM 835 O O . LYS A 1 101 ? 29.363 5.328 -38.040 1.00 46.97 101 LYS A O 1
ATOM 840 N N . ALA A 1 102 ? 31.476 6.128 -38.106 1.00 50.22 102 ALA A N 1
ATOM 841 C CA . ALA A 1 102 ? 31.394 7.244 -37.176 1.00 50.22 102 ALA A CA 1
ATOM 842 C C . ALA A 1 102 ? 30.385 8.360 -37.554 1.00 50.22 102 ALA A C 1
ATOM 844 O O . ALA A 1 102 ? 30.475 9.444 -36.995 1.00 50.22 102 ALA A O 1
ATOM 845 N N . ASP A 1 103 ? 29.419 8.122 -38.452 1.00 47.91 103 ASP A N 1
ATOM 846 C CA . ASP A 1 103 ? 28.521 9.160 -38.993 1.00 47.91 103 ASP A CA 1
ATOM 847 C C . ASP A 1 103 ? 27.017 8.842 -38.904 1.00 47.91 103 ASP A C 1
ATOM 849 O O . ASP A 1 103 ? 26.187 9.623 -39.375 1.00 47.91 103 ASP A O 1
ATOM 853 N N . HIS A 1 104 ? 26.614 7.736 -38.273 1.00 48.81 104 HIS A N 1
ATOM 854 C CA . HIS A 1 104 ? 25.193 7.462 -38.042 1.00 48.81 104 HIS A CA 1
ATOM 855 C C . HIS A 1 104 ? 24.933 7.116 -36.575 1.00 48.81 104 HIS A C 1
ATOM 857 O O . HIS A 1 104 ? 25.156 5.975 -36.175 1.00 48.81 104 HIS A O 1
ATOM 863 N N . PRO A 1 105 ? 24.406 8.057 -35.765 1.00 50.84 105 PRO A N 1
ATOM 864 C CA . PRO A 1 105 ? 23.694 7.679 -34.558 1.00 50.84 105 PRO A CA 1
ATOM 865 C C . PRO A 1 105 ? 22.519 6.814 -35.016 1.00 50.84 105 PRO A C 1
ATOM 867 O O . PRO A 1 105 ? 21.631 7.268 -35.738 1.00 50.84 105 PRO A O 1
ATOM 870 N N . GLN A 1 106 ? 22.577 5.530 -34.686 1.00 59.22 106 GLN A N 1
ATOM 871 C CA . GLN A 1 106 ? 21.540 4.555 -34.989 1.00 59.22 106 GLN A CA 1
ATOM 872 C C . GLN A 1 106 ? 20.195 5.115 -34.466 1.00 59.22 106 GLN A C 1
ATOM 874 O O . GLN A 1 106 ? 20.130 5.449 -33.282 1.00 59.22 106 GLN A O 1
ATOM 879 N N . PRO A 1 107 ? 19.135 5.255 -35.293 1.00 59.75 107 PRO A N 1
ATOM 880 C CA . PRO A 1 107 ? 17.903 5.973 -34.927 1.00 59.75 107 PRO A CA 1
ATOM 881 C C . PRO A 1 107 ? 17.292 5.514 -33.597 1.00 59.75 107 PRO A C 1
ATOM 883 O O . PRO A 1 107 ? 16.829 6.326 -32.803 1.00 59.75 107 PRO A O 1
ATOM 886 N N . LEU A 1 108 ? 17.399 4.213 -33.315 1.00 61.25 108 LEU A N 1
ATOM 887 C CA . LEU A 1 108 ? 16.915 3.588 -32.089 1.00 61.25 108 LEU A CA 1
ATOM 888 C C . LEU A 1 108 ? 17.662 4.066 -30.832 1.00 61.25 108 LEU A C 1
ATOM 890 O O . LEU A 1 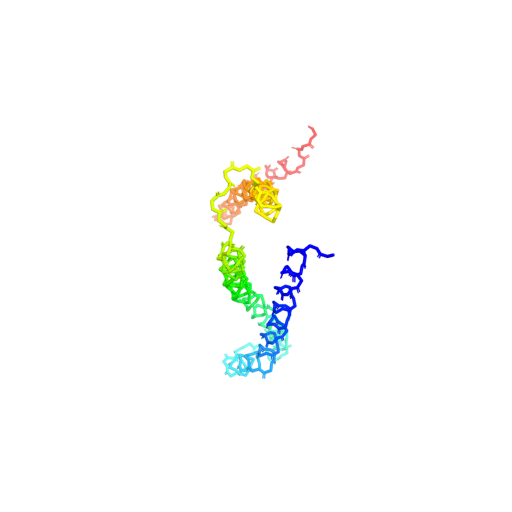108 ? 17.046 4.254 -29.791 1.00 61.25 108 LEU A O 1
ATOM 894 N N . ALA A 1 109 ? 18.975 4.300 -30.913 1.00 65.69 109 ALA A N 1
ATOM 895 C CA . ALA A 1 109 ? 19.755 4.791 -29.777 1.00 65.69 109 ALA A CA 1
ATOM 896 C C . ALA A 1 109 ? 19.369 6.236 -29.428 1.00 65.69 109 ALA A C 1
ATOM 898 O O . ALA A 1 109 ? 19.222 6.572 -28.256 1.00 65.69 109 ALA A O 1
ATOM 899 N N . SER A 1 110 ? 19.148 7.084 -30.438 1.00 67.94 110 SER A N 1
ATOM 900 C CA . SER A 1 110 ? 18.672 8.456 -30.230 1.00 67.94 110 SER A CA 1
ATOM 901 C C . SER A 1 110 ? 17.238 8.505 -29.695 1.00 67.94 110 SER A C 1
ATOM 903 O O . SER A 1 110 ? 16.959 9.321 -28.819 1.00 67.94 110 SER A O 1
ATOM 905 N N . GLU A 1 111 ? 16.351 7.620 -30.161 1.00 70.62 111 GLU A N 1
ATOM 906 C CA . GLU A 1 111 ? 14.994 7.477 -29.617 1.00 70.62 111 GLU A CA 1
ATOM 907 C C . GLU A 1 111 ? 15.017 7.014 -28.154 1.00 70.62 111 GLU A C 1
ATOM 909 O O . GLU A 1 111 ? 14.376 7.640 -27.315 1.00 70.62 111 GLU A O 1
ATOM 914 N N . ILE A 1 112 ? 15.823 6.001 -27.813 1.00 73.44 112 ILE A N 1
ATOM 915 C CA . ILE A 1 112 ? 15.973 5.518 -26.430 1.00 73.44 112 ILE A CA 1
ATOM 916 C C . ILE A 1 112 ? 16.519 6.622 -25.514 1.00 73.44 112 ILE A C 1
ATOM 918 O O . ILE A 1 112 ? 16.005 6.808 -24.414 1.00 73.44 112 ILE A O 1
ATOM 922 N N . ILE A 1 113 ? 17.529 7.382 -25.954 1.00 77.44 113 ILE A N 1
ATOM 923 C CA . ILE A 1 113 ? 18.100 8.484 -25.161 1.00 77.44 113 ILE A CA 1
ATOM 924 C C . ILE A 1 113 ? 17.066 9.595 -24.941 1.00 77.44 113 ILE A C 1
ATOM 926 O O . ILE A 1 113 ? 16.945 10.106 -23.828 1.00 77.44 113 ILE A O 1
ATOM 930 N N . ALA A 1 114 ? 16.308 9.967 -25.977 1.00 75.75 114 ALA A N 1
ATOM 931 C CA . ALA A 1 114 ? 15.265 10.982 -25.860 1.00 75.75 114 ALA A CA 1
ATOM 932 C C . ALA A 1 114 ? 14.122 10.525 -24.936 1.00 75.75 114 ALA A C 1
ATOM 934 O O . ALA A 1 114 ? 13.657 11.309 -24.108 1.00 75.75 114 ALA A O 1
ATOM 935 N N . GLU A 1 115 ? 13.708 9.257 -25.029 1.00 75.25 115 GLU A N 1
ATOM 936 C CA . GLU A 1 115 ? 12.697 8.669 -24.143 1.00 75.25 115 GLU A CA 1
ATOM 937 C C . GLU A 1 115 ? 13.187 8.608 -22.688 1.00 75.25 115 GLU A C 1
ATOM 939 O O . GLU A 1 115 ? 12.462 9.013 -21.782 1.00 75.25 115 GLU A O 1
ATOM 944 N N . GLN A 1 116 ? 14.438 8.198 -22.450 1.00 78.19 116 GLN A N 1
ATOM 945 C CA . GLN A 1 116 ? 15.036 8.198 -21.110 1.00 78.19 116 GLN A CA 1
ATOM 946 C C . GLN A 1 116 ? 15.138 9.609 -20.525 1.00 78.19 116 GLN A C 1
ATOM 948 O O . GLN A 1 116 ? 14.854 9.802 -19.345 1.00 78.19 116 GLN A O 1
ATOM 953 N N . ALA A 1 117 ? 15.504 10.605 -21.334 1.00 77.88 117 ALA A N 1
ATOM 954 C CA . ALA A 1 117 ? 15.552 11.994 -20.892 1.00 77.88 117 ALA A CA 1
ATOM 955 C C . ALA A 1 117 ? 14.160 12.514 -20.488 1.00 77.88 117 ALA A C 1
ATOM 957 O O . ALA A 1 117 ? 14.033 13.189 -19.467 1.00 77.88 117 ALA A O 1
ATOM 958 N N . ALA A 1 118 ? 13.116 12.163 -21.245 1.00 80.31 118 ALA A N 1
ATOM 959 C CA . ALA A 1 118 ? 11.740 12.530 -20.919 1.00 80.31 118 ALA A CA 1
ATOM 960 C C . ALA A 1 118 ? 11.241 11.848 -19.632 1.00 80.31 118 ALA A C 1
ATOM 962 O O . ALA A 1 118 ? 10.637 12.510 -18.786 1.00 80.31 118 ALA A O 1
ATOM 963 N N . GLU A 1 119 ? 11.532 10.556 -19.447 1.00 80.88 119 GLU A N 1
ATOM 964 C CA . GLU A 1 119 ? 11.160 9.829 -18.226 1.00 80.88 119 GLU A CA 1
ATOM 965 C C . GLU A 1 119 ? 11.906 10.375 -16.999 1.00 80.88 119 GLU A C 1
ATOM 967 O O . GLU A 1 119 ? 11.312 10.528 -15.935 1.00 80.88 119 GLU A O 1
ATOM 972 N N . ILE A 1 120 ? 13.180 10.763 -17.142 1.00 83.00 120 ILE A N 1
ATOM 973 C CA . ILE A 1 120 ? 13.939 11.429 -16.072 1.00 83.00 120 ILE A CA 1
ATOM 974 C C . ILE A 1 120 ? 13.271 12.744 -15.656 1.00 83.00 120 ILE A C 1
ATOM 976 O O . ILE A 1 120 ? 13.140 13.005 -14.461 1.00 83.00 120 ILE A O 1
ATOM 980 N N . GLU A 1 121 ? 12.845 13.578 -16.608 1.00 87.12 121 GLU A N 1
ATOM 981 C CA . GLU A 1 121 ? 12.163 14.839 -16.288 1.00 87.12 121 GLU A CA 1
ATOM 982 C C . GLU A 1 121 ? 10.806 14.610 -15.610 1.00 87.12 121 GLU A C 1
ATOM 984 O O . GLU A 1 121 ? 10.484 15.282 -14.629 1.00 87.12 121 GLU A O 1
ATOM 989 N N . LYS A 1 122 ? 10.043 13.605 -16.050 1.00 88.88 122 LYS A N 1
ATOM 990 C CA . LYS A 1 122 ? 8.794 13.204 -15.390 1.00 88.88 122 LYS A CA 1
ATOM 991 C C . LYS A 1 122 ? 9.035 12.717 -13.956 1.00 88.88 122 LYS A C 1
ATOM 993 O O . LYS A 1 122 ? 8.359 13.176 -13.038 1.00 88.88 122 LYS A O 1
ATOM 998 N N . LEU A 1 123 ? 10.027 11.849 -13.743 1.00 87.31 123 LEU A N 1
ATOM 999 C CA . LEU A 1 123 ? 10.381 11.340 -12.413 1.00 87.31 123 LEU A CA 1
ATOM 1000 C C . LEU A 1 123 ? 10.854 12.455 -11.473 1.00 87.31 123 LEU A C 1
ATOM 1002 O O . LEU A 1 123 ? 10.529 12.429 -10.288 1.00 87.31 123 LEU A O 1
ATOM 1006 N N . LYS A 1 124 ? 11.578 13.461 -11.982 1.00 87.19 124 LYS A N 1
ATOM 1007 C CA . LYS A 1 124 ? 11.938 14.652 -11.195 1.00 87.19 124 LYS A CA 1
ATOM 1008 C C . LYS A 1 124 ? 10.703 15.427 -10.739 1.00 87.19 124 LYS A C 1
ATOM 1010 O O . LYS A 1 124 ? 10.649 15.823 -9.577 1.00 87.19 124 LYS A O 1
ATOM 1015 N N . ALA A 1 125 ? 9.723 15.619 -11.622 1.00 88.75 125 ALA A N 1
ATOM 1016 C CA . ALA A 1 125 ? 8.482 16.313 -11.284 1.00 88.75 125 ALA A CA 1
ATOM 1017 C C . ALA A 1 125 ? 7.661 15.544 -10.232 1.00 88.75 125 ALA A C 1
ATOM 1019 O O . ALA A 1 125 ? 7.221 16.135 -9.249 1.00 88.75 125 ALA A O 1
ATOM 1020 N N . GLU A 1 126 ? 7.514 14.222 -10.384 1.00 88.50 126 GLU A N 1
ATOM 1021 C CA . GLU A 1 126 ? 6.831 13.378 -9.390 1.00 88.50 126 GLU A CA 1
ATOM 1022 C C . GLU A 1 126 ? 7.551 13.377 -8.033 1.00 88.50 126 GLU A C 1
ATOM 1024 O O . GLU A 1 126 ? 6.907 13.388 -6.984 1.00 88.50 126 GLU A O 1
ATOM 1029 N N . LEU A 1 127 ? 8.889 13.380 -8.031 1.00 89.25 127 LEU A N 1
ATOM 1030 C CA . LEU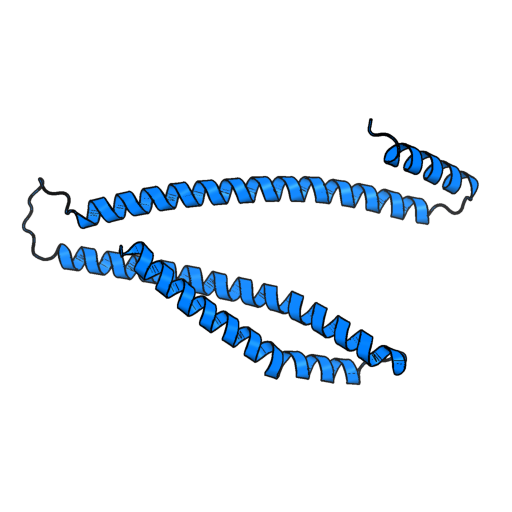 A 1 127 ? 9.680 13.448 -6.803 1.00 89.25 127 LEU A CA 1
ATOM 1031 C C . LEU A 1 127 ? 9.498 14.793 -6.094 1.00 89.25 127 LEU A C 1
ATOM 1033 O O . LEU A 1 127 ? 9.358 14.815 -4.872 1.00 89.25 127 LEU A O 1
ATOM 1037 N N . GLN A 1 128 ? 9.456 15.896 -6.845 1.00 88.75 128 GLN A N 1
ATOM 1038 C CA . GLN A 1 128 ? 9.186 17.218 -6.287 1.00 88.75 128 GLN A CA 1
ATOM 1039 C C . GLN A 1 128 ? 7.788 17.289 -5.650 1.00 88.75 128 GLN A C 1
ATOM 1041 O O . GLN A 1 128 ? 7.676 17.711 -4.503 1.00 88.75 128 GLN A O 1
ATOM 1046 N N . ASP A 1 129 ? 6.746 16.816 -6.339 1.00 89.38 129 ASP A N 1
ATOM 1047 C CA . ASP A 1 129 ? 5.374 16.794 -5.806 1.00 89.38 129 ASP A CA 1
ATOM 1048 C C . ASP A 1 129 ? 5.268 15.954 -4.521 1.00 89.38 129 ASP A C 1
ATOM 1050 O O . ASP A 1 129 ? 4.689 16.376 -3.516 1.00 89.38 129 ASP A O 1
ATOM 1054 N N . LYS A 1 130 ? 5.903 14.774 -4.497 1.00 87.81 130 LYS A N 1
ATOM 1055 C CA . LYS A 1 130 ? 5.954 13.938 -3.289 1.00 87.81 130 LYS A CA 1
ATOM 1056 C C . LYS A 1 130 ? 6.693 14.617 -2.140 1.00 87.81 130 LYS A C 1
ATOM 1058 O O . LYS A 1 130 ? 6.272 14.460 -0.994 1.00 87.81 130 LYS A O 1
ATOM 1063 N N . GLN A 1 131 ? 7.762 15.359 -2.424 1.00 88.19 131 GLN A N 1
ATOM 1064 C CA . GL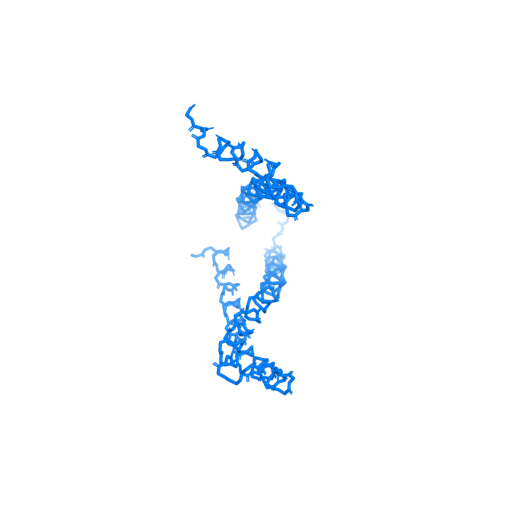N A 1 131 ? 8.494 16.107 -1.404 1.00 88.19 131 GLN A CA 1
ATOM 1065 C C . GLN A 1 131 ? 7.638 17.240 -0.824 1.00 88.19 131 GLN A C 1
ATOM 1067 O O . GLN A 1 131 ? 7.556 17.366 0.395 1.00 88.19 131 GLN A O 1
ATOM 1072 N N . GLU A 1 132 ? 6.936 18.000 -1.667 1.00 86.00 132 GLU A N 1
ATOM 1073 C CA . GLU A 1 132 ? 6.012 19.051 -1.222 1.00 86.00 132 GLU A CA 1
ATOM 1074 C C . GLU A 1 132 ? 4.888 18.475 -0.343 1.00 86.00 132 GLU A C 1
ATOM 1076 O O . GLU A 1 132 ? 4.588 19.005 0.730 1.00 86.00 132 GLU A O 1
ATOM 1081 N N . ASN A 1 133 ? 4.315 17.334 -0.737 1.00 87.62 133 ASN A N 1
ATOM 1082 C CA . ASN A 1 133 ? 3.314 16.629 0.064 1.00 87.62 133 ASN A CA 1
ATOM 1083 C C . ASN A 1 133 ? 3.871 16.146 1.413 1.00 87.62 133 ASN A C 1
ATOM 1085 O O . ASN A 1 133 ? 3.198 16.261 2.441 1.00 87.62 133 ASN A O 1
ATOM 1089 N N . LEU A 1 134 ? 5.104 15.633 1.435 1.00 84.94 134 LEU A N 1
ATOM 1090 C CA . LEU A 1 134 ? 5.766 15.188 2.659 1.00 84.94 134 LEU A CA 1
ATOM 1091 C C . LEU A 1 134 ? 6.019 16.357 3.621 1.00 84.94 134 LEU A C 1
ATOM 1093 O O . LEU A 1 134 ? 5.763 16.224 4.820 1.00 84.94 134 LEU A O 1
ATOM 1097 N N . ASP A 1 135 ? 6.427 17.513 3.101 1.00 86.25 135 ASP A N 1
ATOM 1098 C CA . ASP A 1 135 ? 6.631 18.732 3.888 1.00 86.25 135 ASP A CA 1
ATOM 1099 C C . ASP A 1 135 ? 5.306 19.237 4.495 1.00 86.25 135 ASP A C 1
ATOM 1101 O O . ASP A 1 135 ? 5.248 19.604 5.676 1.00 86.25 135 ASP A O 1
ATOM 1105 N N . ILE A 1 136 ? 4.203 19.181 3.735 1.00 87.62 136 ILE A N 1
ATOM 1106 C CA . ILE A 1 136 ? 2.853 19.490 4.240 1.00 87.62 136 ILE A CA 1
ATOM 1107 C C . ILE A 1 136 ? 2.457 18.519 5.359 1.00 87.62 136 ILE A C 1
ATOM 1109 O O . ILE A 1 136 ? 1.976 18.950 6.416 1.00 87.62 136 ILE A O 1
ATOM 1113 N N . CYS A 1 137 ? 2.657 17.215 5.152 1.00 83.94 137 CYS A N 1
ATOM 1114 C CA . CYS A 1 137 ? 2.362 16.189 6.147 1.00 83.94 137 CYS A CA 1
ATOM 1115 C C . CYS A 1 137 ? 3.173 16.392 7.432 1.00 83.94 137 CYS A C 1
ATOM 1117 O O . CYS A 1 137 ? 2.598 16.315 8.520 1.00 83.94 137 CYS A O 1
ATOM 1119 N N . ALA A 1 138 ? 4.464 16.717 7.328 1.00 83.00 138 ALA A N 1
ATOM 1120 C CA . ALA A 1 138 ? 5.313 17.026 8.476 1.00 83.00 138 ALA A CA 1
ATOM 1121 C C . ALA A 1 138 ? 4.782 18.241 9.260 1.00 83.00 138 ALA A C 1
ATOM 1123 O O . ALA A 1 138 ? 4.560 18.155 10.470 1.00 83.00 138 ALA A O 1
ATOM 1124 N N . GLY A 1 139 ? 4.449 19.339 8.572 1.00 83.00 139 GLY A N 1
ATOM 1125 C CA . GLY A 1 139 ? 3.874 20.528 9.213 1.00 83.00 139 GLY A CA 1
ATOM 1126 C C . GLY A 1 139 ? 2.482 20.301 9.825 1.00 83.00 139 GLY A C 1
ATOM 1127 O O . GLY A 1 139 ? 2.088 20.964 10.792 1.00 83.00 139 GLY A O 1
ATOM 1128 N N . LEU A 1 140 ? 1.689 19.370 9.287 1.00 81.88 140 LEU A N 1
ATOM 1129 C CA . LEU A 1 140 ? 0.432 18.937 9.906 1.00 81.88 140 LEU A CA 1
ATOM 1130 C C . LEU A 1 140 ? 0.680 18.075 11.149 1.00 81.88 140 LEU A C 1
ATOM 1132 O O . LEU A 1 140 ? 0.035 18.315 12.173 1.00 81.88 140 LEU A O 1
ATOM 1136 N N . ALA A 1 141 ? 1.612 17.122 11.088 1.00 80.69 141 ALA A N 1
ATOM 1137 C CA . ALA A 1 141 ? 1.963 16.253 12.208 1.00 80.69 141 ALA A CA 1
ATOM 1138 C C . ALA A 1 141 ? 2.401 17.065 13.436 1.00 80.69 141 ALA A C 1
ATOM 1140 O O . ALA A 1 141 ? 1.862 16.853 14.526 1.00 80.69 141 ALA A O 1
ATOM 1141 N N . ASP A 1 142 ? 3.258 18.073 13.249 1.00 80.88 142 ASP A N 1
ATOM 1142 C CA . ASP A 1 142 ? 3.676 18.982 14.323 1.00 80.88 142 ASP A CA 1
ATOM 1143 C C . ASP A 1 142 ? 2.474 19.677 14.980 1.00 80.88 142 ASP A C 1
ATOM 1145 O O . ASP A 1 142 ? 2.320 19.670 16.206 1.00 80.88 142 ASP A O 1
ATOM 1149 N N . ARG A 1 143 ? 1.549 20.221 14.176 1.00 81.75 143 ARG A N 1
ATOM 1150 C CA . ARG A 1 143 ? 0.331 20.879 14.684 1.00 81.75 143 ARG A CA 1
ATOM 1151 C C . ARG A 1 143 ? -0.569 19.919 15.461 1.00 81.75 143 ARG A C 1
ATOM 1153 O O . ARG A 1 143 ? -1.102 20.301 16.508 1.00 81.75 143 ARG A O 1
ATOM 1160 N N . TYR A 1 144 ? -0.737 18.684 14.990 1.00 80.38 144 TYR A N 1
ATOM 1161 C CA . TYR A 1 144 ? -1.511 17.669 15.708 1.00 80.38 144 TYR A CA 1
ATOM 1162 C C . TYR A 1 144 ? -0.845 17.263 17.025 1.00 80.38 144 TYR A C 1
ATOM 1164 O O . TYR A 1 144 ? -1.538 17.182 18.041 1.00 80.38 144 TYR A O 1
ATOM 1172 N N . MET A 1 145 ? 0.482 17.105 17.055 1.00 81.44 145 MET A N 1
ATOM 1173 C CA . MET A 1 145 ? 1.228 16.832 18.288 1.00 81.44 145 MET A CA 1
ATOM 1174 C C . MET A 1 145 ? 1.072 17.958 19.317 1.00 81.44 145 MET A C 1
ATOM 1176 O O . MET A 1 145 ? 0.839 17.692 20.500 1.00 81.44 145 MET A O 1
ATOM 1180 N N . TYR A 1 146 ? 1.140 19.222 18.884 1.00 82.62 146 TYR A N 1
ATOM 1181 C CA . TYR A 1 146 ? 0.876 20.370 19.757 1.00 82.62 146 TYR A CA 1
ATOM 1182 C C . TYR A 1 146 ? -0.550 20.345 20.323 1.00 82.62 146 TYR A C 1
ATOM 1184 O O . TYR A 1 146 ? -0.733 20.504 21.532 1.00 82.62 146 TYR A O 1
ATOM 1192 N N . ARG A 1 147 ? -1.561 20.086 19.483 1.00 80.38 147 ARG A N 1
ATOM 1193 C CA . ARG A 1 147 ? -2.962 19.967 19.926 1.00 80.38 147 ARG A CA 1
ATOM 1194 C C . ARG A 1 147 ? -3.150 18.823 20.923 1.00 80.38 147 ARG A C 1
ATOM 1196 O O . ARG A 1 147 ? -3.794 19.018 21.953 1.00 80.38 147 ARG A O 1
ATOM 1203 N N . GLN A 1 148 ? -2.554 17.660 20.667 1.00 78.94 148 GLN A N 1
ATOM 1204 C CA . GLN A 1 148 ? -2.623 16.513 21.570 1.00 78.94 148 GLN A CA 1
ATOM 1205 C C . GLN A 1 148 ? -2.009 16.827 22.941 1.00 78.94 148 GLN A C 1
ATOM 1207 O O . GLN A 1 148 ? -2.637 16.559 23.965 1.00 78.94 148 GLN A O 1
ATOM 1212 N N . ARG A 1 149 ? -0.837 17.475 22.983 1.00 80.12 149 ARG A N 1
ATOM 1213 C CA . ARG A 1 149 ? -0.203 17.907 24.242 1.00 80.12 149 ARG A CA 1
ATOM 1214 C C . ARG A 1 149 ? -1.091 18.842 25.061 1.00 80.12 149 ARG A C 1
ATOM 1216 O O . ARG A 1 149 ? -1.152 18.710 26.282 1.00 80.12 149 ARG A O 1
ATOM 1223 N N . ILE A 1 150 ? -1.801 19.768 24.415 1.00 79.75 150 ILE A N 1
ATOM 1224 C CA . ILE A 1 150 ? -2.746 20.665 25.100 1.00 79.75 150 ILE A CA 1
ATOM 1225 C C . ILE A 1 150 ? -3.886 19.862 25.742 1.00 79.75 150 ILE A C 1
ATOM 1227 O O . ILE A 1 150 ? -4.219 20.093 26.909 1.00 79.75 150 ILE A O 1
ATOM 1231 N N . VAL A 1 151 ? -4.454 18.891 25.020 1.00 78.31 151 VAL A N 1
ATOM 1232 C CA . VAL A 1 151 ? -5.506 18.005 25.547 1.00 78.31 151 VAL A CA 1
ATOM 1233 C C . VAL A 1 151 ? -4.987 17.189 26.733 1.00 78.31 151 VAL A C 1
ATOM 1235 O O . VAL A 1 151 ? -5.621 17.174 27.787 1.00 78.31 151 VAL A O 1
ATOM 1238 N N . GLU A 1 152 ? -3.811 16.573 26.612 1.00 79.44 152 GLU A N 1
ATOM 1239 C CA . GLU A 1 152 ? -3.185 15.793 27.688 1.00 79.44 152 GLU A CA 1
ATOM 1240 C C . GLU A 1 152 ? -2.915 16.630 28.948 1.00 79.44 152 GLU A C 1
ATOM 1242 O O . GLU A 1 152 ? -3.167 16.171 30.064 1.00 79.44 152 GLU A O 1
ATOM 1247 N N . CYS A 1 153 ? -2.434 17.867 28.792 1.00 79.19 153 CYS A N 1
ATOM 1248 C CA . CYS A 1 153 ? -2.252 18.802 29.903 1.00 79.19 153 CYS A CA 1
ATOM 1249 C C . CYS A 1 153 ? -3.590 19.182 30.550 1.00 79.19 153 CYS A C 1
ATOM 1251 O O . CYS A 1 153 ? -3.696 19.194 31.776 1.00 79.19 153 CYS A O 1
ATOM 1253 N N . THR A 1 154 ? -4.621 19.437 29.742 1.00 75.50 154 THR A N 1
ATOM 1254 C CA . THR A 1 154 ? -5.956 19.816 30.226 1.00 75.50 154 THR A CA 1
ATOM 1255 C C . THR A 1 154 ? -6.606 18.687 31.027 1.00 75.50 154 THR A C 1
ATOM 1257 O O . THR A 1 154 ? -7.175 18.939 32.084 1.00 75.50 154 THR A O 1
ATOM 1260 N N . LEU A 1 155 ? -6.453 17.431 30.595 1.00 74.31 155 LEU A N 1
ATOM 1261 C CA . LEU A 1 155 ? -6.961 16.255 31.315 1.00 74.31 155 LEU A CA 1
ATOM 1262 C C . LEU A 1 155 ? -6.295 16.039 32.685 1.00 74.31 155 LEU A C 1
ATOM 1264 O O . LEU A 1 155 ? -6.882 15.410 33.564 1.00 74.31 155 LEU A O 1
ATOM 1268 N N . LYS A 1 156 ? -5.073 16.548 32.883 1.00 79.50 156 LYS A N 1
ATOM 1269 C CA . LYS A 1 156 ? -4.357 16.482 34.168 1.00 79.50 156 LYS A CA 1
ATOM 1270 C C . LYS A 1 156 ? -4.773 17.592 35.140 1.00 79.50 156 LYS A C 1
ATOM 1272 O O . LYS A 1 156 ? -4.466 17.487 36.330 1.00 79.50 156 LYS A O 1
ATOM 1277 N N . LEU A 1 157 ? -5.470 18.632 34.672 1.00 78.88 157 LEU A N 1
ATOM 1278 C CA . LEU A 1 157 ? -6.015 19.676 35.538 1.00 78.88 157 LEU A CA 1
ATOM 1279 C C . LEU A 1 157 ? -7.192 19.112 36.342 1.00 78.88 157 LEU A C 1
ATOM 1281 O O . LEU A 1 157 ? -8.178 18.644 35.785 1.00 78.88 157 LEU A O 1
ATOM 1285 N N . LYS A 1 158 ? -7.090 19.177 37.672 1.00 76.44 158 LYS A N 1
ATOM 1286 C CA . LYS A 1 158 ? -8.164 18.773 38.599 1.00 76.44 158 LYS A CA 1
ATOM 1287 C C . LYS A 1 158 ? -8.993 19.953 39.115 1.00 76.44 158 LYS A C 1
ATOM 1289 O O . LYS A 1 158 ? -9.973 19.746 39.821 1.00 76.44 158 LYS A O 1
ATOM 1294 N N . ASP A 1 159 ? -8.584 21.177 38.789 1.00 82.94 159 ASP A N 1
ATOM 1295 C CA . ASP A 1 159 ? -9.229 22.414 39.225 1.00 82.94 159 ASP A CA 1
ATOM 1296 C C . ASP A 1 159 ? -10.229 22.902 38.165 1.00 82.94 159 ASP A C 1
ATOM 1298 O O . ASP A 1 159 ? -9.871 23.186 37.018 1.00 82.94 159 ASP A O 1
ATOM 1302 N N . GLU A 1 160 ? -11.496 23.010 38.565 1.00 81.88 160 GLU A N 1
ATOM 1303 C CA . GLU A 1 160 ? -12.611 23.378 37.690 1.00 81.88 160 GLU A CA 1
ATOM 1304 C C . GLU A 1 160 ? -12.507 24.814 37.142 1.00 81.88 160 GLU A C 1
ATOM 1306 O O . GLU A 1 160 ? -12.904 25.076 36.002 1.00 81.88 160 GLU A O 1
ATOM 1311 N N . LYS A 1 161 ? -11.955 25.760 37.915 1.00 83.50 161 LYS A N 1
ATOM 1312 C CA . LYS A 1 161 ? -11.766 27.145 37.454 1.00 83.50 161 LYS A CA 1
ATOM 1313 C C . LYS A 1 161 ? -10.679 27.207 36.389 1.00 83.50 161 LYS A C 1
ATOM 1315 O O . LYS A 1 161 ? -10.871 27.875 35.374 1.00 83.50 161 LYS A O 1
ATOM 1320 N N . LEU A 1 162 ? -9.576 26.482 36.581 1.00 80.00 162 LEU A N 1
ATOM 1321 C CA . LEU A 1 162 ? -8.501 26.405 35.587 1.00 80.00 162 LEU A CA 1
ATOM 1322 C C . LEU A 1 162 ? -8.964 25.723 34.293 1.00 80.00 162 LEU A C 1
ATOM 1324 O O . LEU A 1 162 ? -8.648 26.212 33.209 1.00 80.00 162 LEU A O 1
ATOM 1328 N N . LEU A 1 163 ? -9.782 24.670 34.389 1.00 80.62 163 LEU A N 1
ATOM 1329 C CA . LEU A 1 163 ? -10.417 24.022 33.234 1.00 80.62 163 LEU A CA 1
ATOM 1330 C C . LEU A 1 163 ? -11.316 24.985 32.445 1.00 80.62 163 LEU A C 1
ATOM 1332 O O . LEU A 1 163 ? -11.216 25.058 31.220 1.00 80.62 163 LEU A O 1
ATOM 1336 N N . LYS A 1 164 ? -12.158 25.770 33.132 1.00 81.88 164 LYS A N 1
ATOM 1337 C CA . LYS A 1 164 ? -13.013 26.789 32.495 1.00 81.88 164 LYS A CA 1
ATOM 1338 C C . LYS A 1 164 ? -12.194 27.884 31.806 1.00 81.88 164 LYS A C 1
ATOM 1340 O O . LYS A 1 164 ? -12.539 28.288 30.692 1.00 81.88 164 LYS A O 1
ATOM 1345 N N . CYS A 1 165 ? -11.099 28.333 32.419 1.00 80.75 165 CYS A N 1
ATOM 1346 C CA . CYS A 1 165 ? -10.181 29.295 31.806 1.00 80.75 165 CYS A CA 1
ATOM 1347 C C . CYS A 1 165 ? -9.503 28.720 30.553 1.00 80.75 165 CYS A C 1
ATOM 1349 O O . CYS A 1 165 ? -9.516 29.371 29.508 1.00 80.75 165 CYS A O 1
ATOM 1351 N N . ALA A 1 166 ? -8.978 27.492 30.628 1.00 77.75 166 ALA A N 1
ATOM 1352 C CA . ALA A 1 166 ? -8.345 26.815 29.498 1.00 77.75 166 ALA A CA 1
ATOM 1353 C C . ALA A 1 166 ? -9.328 26.605 28.334 1.00 77.75 166 ALA A C 1
ATOM 1355 O O . ALA A 1 166 ? -9.004 26.922 27.192 1.00 77.75 166 ALA A O 1
ATOM 1356 N N . TYR A 1 167 ? -10.555 26.156 28.623 1.00 79.25 167 TYR A N 1
ATOM 1357 C CA . TYR A 1 167 ? -11.619 26.010 27.626 1.00 79.25 167 TYR A CA 1
ATOM 1358 C C . TYR A 1 167 ? -11.967 27.339 26.950 1.00 79.25 167 TYR A C 1
ATOM 1360 O O . TYR A 1 167 ? -12.042 27.409 25.728 1.00 79.25 167 TYR A O 1
ATOM 1368 N N . THR A 1 168 ? -12.129 28.412 27.727 1.00 82.25 168 THR A N 1
ATOM 1369 C CA . THR A 1 168 ? -12.455 29.742 27.188 1.00 82.25 168 THR A CA 1
ATOM 1370 C C . THR A 1 168 ?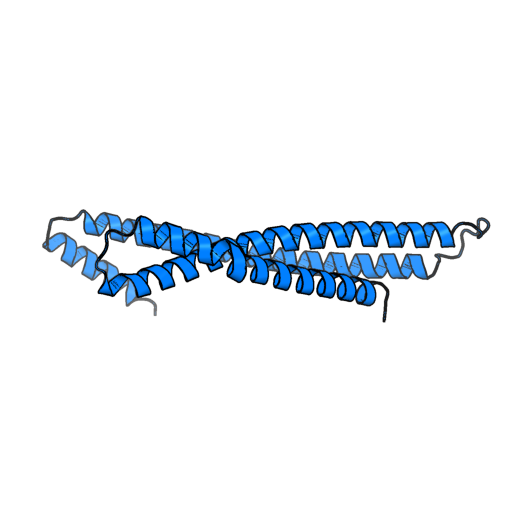 -11.333 30.280 26.297 1.00 82.25 168 THR A C 1
ATOM 1372 O O . THR A 1 168 ? -11.605 30.872 25.256 1.00 82.25 168 THR A O 1
ATOM 1375 N N . TYR A 1 169 ? -10.075 30.061 26.686 1.00 79.12 169 TYR A N 1
ATOM 1376 C CA . TYR A 1 169 ? -8.913 30.452 25.891 1.00 79.12 169 TYR A CA 1
ATOM 1377 C C . TYR A 1 169 ? -8.823 29.659 24.580 1.00 79.12 169 TYR A C 1
ATOM 1379 O O . TYR A 1 169 ? -8.713 30.258 23.515 1.00 79.12 169 TYR A O 1
ATOM 1387 N N . MET A 1 170 ? -8.958 28.329 24.636 1.00 76.19 170 MET A N 1
ATOM 1388 C CA . MET A 1 170 ? -8.957 27.476 23.441 1.00 76.19 170 MET A CA 1
ATOM 1389 C C . MET A 1 170 ? -10.115 27.803 22.495 1.00 76.19 170 MET A C 1
ATOM 1391 O O . MET A 1 170 ? -9.906 27.883 21.291 1.00 76.19 170 MET A O 1
ATOM 1395 N N . LYS A 1 171 ? -11.312 28.060 23.037 1.00 79.31 171 LYS A N 1
ATOM 1396 C CA . LYS A 1 171 ? -12.490 28.450 22.256 1.00 79.31 171 LYS A CA 1
ATOM 1397 C C . LYS A 1 171 ? -12.250 29.743 21.465 1.00 79.31 171 LYS A C 1
ATOM 1399 O O . LYS A 1 171 ? -12.559 29.795 20.280 1.00 79.31 171 LYS A O 1
ATOM 1404 N N . LYS A 1 172 ? -11.622 30.748 22.085 1.00 79.19 172 LYS A N 1
ATOM 1405 C CA . LYS A 1 172 ? -11.233 31.995 21.402 1.00 79.19 172 LYS A CA 1
ATOM 1406 C C . LYS A 1 172 ? -10.211 31.775 20.287 1.00 79.19 172 LYS A C 1
ATOM 1408 O O . LYS A 1 172 ? -10.303 32.439 19.266 1.00 79.19 172 LYS A O 1
ATOM 1413 N N . LEU A 1 173 ? -9.266 30.851 20.468 1.00 69.31 173 LEU A N 1
ATOM 1414 C CA . LEU A 1 173 ? -8.293 30.494 19.428 1.00 69.31 173 LEU A CA 1
ATOM 1415 C C . LEU A 1 173 ? -8.936 29.758 18.243 1.00 69.31 173 LEU A C 1
ATOM 1417 O O . LEU A 1 173 ? -8.406 29.813 17.144 1.00 69.31 173 LEU A O 1
ATOM 1421 N N . THR A 1 174 ? -10.057 29.061 18.451 1.00 67.69 174 THR A N 1
ATOM 1422 C CA . THR A 1 174 ? -10.799 28.388 17.369 1.00 67.69 174 THR A CA 1
ATOM 1423 C C . THR A 1 174 ? -11.840 29.273 16.684 1.00 67.69 174 THR A C 1
ATOM 1425 O O . THR A 1 174 ? -12.247 28.962 15.573 1.00 67.69 174 THR A O 1
ATOM 1428 N N . GLU A 1 175 ? -12.287 30.343 17.344 1.00 72.12 175 GLU A N 1
ATOM 1429 C CA . GLU A 1 175 ? -13.287 31.294 16.830 1.00 72.12 175 GLU A CA 1
ATOM 1430 C C . GLU A 1 175 ? -12.653 32.573 16.248 1.00 72.12 175 GLU A C 1
ATOM 1432 O O . GLU A 1 175 ? -13.375 33.445 15.777 1.00 72.12 175 GLU A O 1
ATOM 1437 N N . GLY A 1 176 ? -11.323 32.698 16.289 1.00 55.75 176 GLY A N 1
ATOM 1438 C CA . GLY A 1 176 ? -10.579 33.859 15.806 1.00 55.75 176 GLY A CA 1
ATOM 1439 C C . GLY A 1 176 ? -9.557 33.497 14.733 1.00 55.75 176 GLY A C 1
ATOM 1440 O O . GLY A 1 176 ? -8.374 33.396 15.039 1.00 55.75 176 GLY A O 1
ATOM 1441 N N . GLU A 1 177 ? -10.030 33.353 13.498 1.00 46.62 177 GLU A N 1
ATOM 1442 C CA . GLU A 1 177 ? -9.299 33.673 12.264 1.00 46.62 177 GLU A CA 1
ATOM 1443 C C . GLU A 1 177 ? -10.290 34.411 11.338 1.00 46.62 177 GLU A C 1
ATOM 1445 O O . GLU A 1 177 ? -10.989 33.792 10.538 1.00 46.62 177 GLU A O 1
ATOM 1450 N N . GLU A 1 178 ? -10.387 35.733 11.516 1.00 37.03 178 GLU A N 1
ATOM 1451 C CA . GLU A 1 178 ? -10.671 36.711 10.450 1.00 37.03 178 GLU A CA 1
ATOM 1452 C C . GLU A 1 178 ? -9.472 37.661 10.359 1.00 37.03 178 GLU A C 1
ATOM 1454 O O . GLU A 1 178 ? -9.000 38.108 11.435 1.00 37.03 178 GLU A O 1
#

pLDDT: mean 83.25, std 13.16, range [37.03, 97.81]

Organism: NCBI:txid40520

Foldseek 3Di:
DDLVVVLVVVLVVVLVVLLVVLVCCCVPPVLVVVLVVCVVPDPDDPVCSVVVSVVVSVVSVVVSVVVSVVVSVVSSVVSVVVSVVVLVVVVVVVVVPDPDDPPDPDVVNVVVVVVVVVVVVVVVVVVVVVVVVVVVVVVVVVVVVVVVVLVVVLVPDPDPVVNVVSVVVVVCVVVDDD

Secondary structure (DSSP, 8-state):
--HHHHHHHHHHHHHHHHHHHHHHHIIIIIHHHHHHHHHHH--S-GGGHHHHHHHHHHHHHHHHHHHHHHHHHHHHHHHHHHHHHHHHHHHHHHHTT----TT---HHHHHHHHHHHHHHHHHHHHHHHHHHHHHHHHHHHHHHHHHHHHHHHHHH---HHHHHHHHHHHHHHHH---

Radius of gyration: 28.32 Å; chains: 1; bounding box: 57×55×79 Å